Protein AF-A0A159Z134-F1 (afdb_monomer_lite)

Structure (mmCIF, N/CA/C/O backbone):
data_AF-A0A159Z134-F1
#
_entry.id   AF-A0A159Z134-F1
#
loop_
_atom_site.group_PDB
_atom_site.id
_atom_site.type_symbol
_atom_site.label_atom_id
_atom_site.label_alt_id
_atom_site.label_comp_id
_atom_site.label_asym_id
_atom_site.label_entity_id
_atom_site.label_seq_id
_atom_site.pdbx_PDB_ins_code
_atom_site.Cartn_x
_atom_site.Cartn_y
_atom_site.Cartn_z
_atom_site.occupancy
_atom_site.B_iso_or_equiv
_atom_site.auth_seq_id
_atom_site.auth_comp_id
_atom_site.auth_asym_id
_atom_site.auth_atom_id
_atom_site.pdbx_PDB_model_num
ATOM 1 N N . MET A 1 1 ? -5.526 6.953 4.247 1.00 92.69 1 MET A N 1
ATOM 2 C CA . MET A 1 1 ? -4.601 8.082 4.461 1.00 92.69 1 MET A CA 1
ATOM 3 C C . MET A 1 1 ? -3.305 7.819 3.714 1.00 92.69 1 MET A C 1
ATOM 5 O O . MET A 1 1 ? -2.904 6.663 3.608 1.00 92.69 1 MET A O 1
ATOM 9 N N . ILE A 1 2 ? -2.661 8.873 3.223 1.00 96.81 2 ILE A N 1
ATOM 10 C CA . ILE A 1 2 ? -1.364 8.803 2.543 1.00 96.81 2 ILE A CA 1
ATOM 11 C C . ILE A 1 2 ? -0.381 9.629 3.370 1.00 96.81 2 ILE A C 1
ATOM 13 O O . ILE A 1 2 ? -0.670 10.789 3.658 1.00 96.81 2 ILE A O 1
ATOM 17 N N . LEU A 1 3 ? 0.725 9.022 3.805 1.00 97.31 3 LEU A N 1
ATOM 18 C CA . LEU A 1 3 ? 1.777 9.725 4.541 1.00 97.31 3 LEU A CA 1
ATOM 19 C C . LEU A 1 3 ? 2.696 10.497 3.577 1.00 97.31 3 LEU A C 1
ATOM 21 O O . LEU A 1 3 ? 2.755 10.152 2.393 1.00 97.31 3 LEU A O 1
ATOM 25 N N . PRO A 1 4 ? 3.419 11.531 4.053 1.00 97.88 4 PRO A N 1
ATOM 26 C CA . PRO A 1 4 ? 4.340 12.302 3.220 1.00 97.88 4 PRO A CA 1
ATOM 27 C C . PRO A 1 4 ? 5.313 11.412 2.438 1.00 97.88 4 PRO A C 1
ATOM 29 O O . PRO A 1 4 ? 5.891 10.474 2.984 1.00 97.88 4 PRO A O 1
ATOM 32 N N . GLY A 1 5 ? 5.465 11.693 1.142 1.00 96.50 5 GLY A N 1
ATOM 33 C CA . GLY A 1 5 ? 6.273 10.887 0.220 1.00 96.50 5 GLY A CA 1
ATOM 34 C C . GLY A 1 5 ? 5.589 9.615 -0.299 1.00 96.50 5 GLY A C 1
ATOM 35 O O . GLY A 1 5 ? 6.150 8.943 -1.157 1.00 96.50 5 GLY A O 1
ATOM 36 N N . GLY A 1 6 ? 4.399 9.265 0.193 1.00 97.75 6 GLY A N 1
ATOM 37 C CA . GLY A 1 6 ? 3.544 8.245 -0.412 1.00 97.75 6 GLY A CA 1
ATOM 38 C C . GLY A 1 6 ? 2.725 8.810 -1.576 1.00 97.75 6 GLY A C 1
ATOM 39 O O . GLY A 1 6 ? 2.447 10.007 -1.638 1.00 97.75 6 GLY A O 1
ATOM 40 N N . SER A 1 7 ? 2.306 7.950 -2.504 1.00 98.00 7 SER A N 1
ATOM 41 C CA . SER A 1 7 ? 1.456 8.359 -3.631 1.00 98.00 7 SER A CA 1
ATOM 42 C C . SER A 1 7 ? 0.533 7.238 -4.098 1.00 98.00 7 SER A C 1
ATOM 44 O O . SER A 1 7 ? 0.787 6.060 -3.844 1.00 98.00 7 SER A O 1
ATOM 46 N N . VAL A 1 8 ? -0.546 7.620 -4.782 1.00 97.88 8 VAL A N 1
ATOM 47 C CA . VAL A 1 8 ? -1.518 6.698 -5.373 1.00 97.88 8 VAL A CA 1
ATOM 48 C C . VAL A 1 8 ? -1.732 7.080 -6.829 1.00 97.88 8 VAL A C 1
ATOM 50 O O . VAL A 1 8 ? -2.160 8.195 -7.123 1.00 97.88 8 VAL A O 1
ATOM 53 N N . ALA A 1 9 ? -1.403 6.168 -7.742 1.00 97.62 9 ALA A N 1
ATOM 54 C CA . ALA A 1 9 ? -1.558 6.397 -9.170 1.00 97.62 9 ALA A CA 1
ATOM 55 C C . ALA A 1 9 ? -3.036 6.439 -9.586 1.00 97.62 9 ALA A C 1
ATOM 57 O O . ALA A 1 9 ? -3.915 5.837 -8.962 1.00 97.62 9 ALA A O 1
ATOM 58 N N . ARG A 1 10 ? -3.312 7.130 -10.696 1.00 96.50 10 ARG A N 1
ATOM 59 C CA . ARG A 1 10 ? -4.662 7.224 -11.259 1.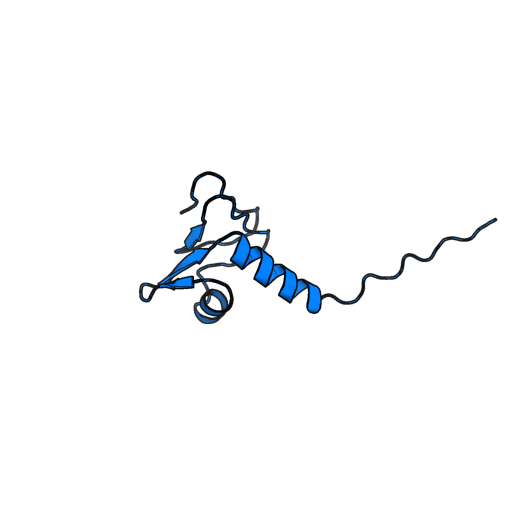00 96.50 10 ARG A CA 1
ATOM 60 C C . ARG A 1 10 ? -5.219 5.828 -11.558 1.00 96.50 10 ARG A C 1
ATOM 62 O O . ARG A 1 10 ? -4.531 4.981 -12.120 1.00 96.50 10 ARG A O 1
ATOM 69 N N . GLY A 1 11 ? -6.480 5.608 -11.192 1.00 95.75 11 GLY A N 1
ATOM 70 C CA . GLY A 1 11 ? -7.172 4.332 -11.395 1.00 95.75 11 GLY A CA 1
ATOM 71 C C . GLY A 1 11 ? -6.912 3.285 -10.310 1.00 95.75 11 GLY A C 1
ATOM 72 O O . GLY A 1 11 ? -7.552 2.239 -10.333 1.00 95.75 11 GLY A O 1
ATOM 73 N N . ALA A 1 12 ? -6.020 3.544 -9.350 1.00 97.38 12 ALA A N 1
ATOM 74 C CA . ALA A 1 12 ? -5.977 2.761 -8.121 1.00 97.38 12 ALA A CA 1
ATOM 75 C C . ALA A 1 12 ? -7.175 3.109 -7.220 1.00 97.38 12 ALA A C 1
ATOM 77 O O . ALA A 1 12 ? -7.642 4.252 -7.192 1.00 97.38 12 ALA A O 1
ATOM 78 N N . ARG A 1 13 ? -7.661 2.122 -6.466 1.00 97.25 13 ARG A N 1
ATOM 79 C CA . ARG A 1 13 ? -8.757 2.267 -5.500 1.00 97.25 13 ARG A CA 1
ATOM 80 C C . ARG A 1 13 ? -8.228 1.908 -4.124 1.00 97.25 13 ARG A C 1
ATOM 82 O O . ARG A 1 13 ? -7.756 0.799 -3.909 1.00 97.25 13 ARG A O 1
ATOM 89 N N . VAL A 1 14 ? -8.264 2.863 -3.201 1.00 97.06 14 VAL A N 1
ATOM 90 C CA . VAL A 1 14 ? -7.685 2.696 -1.867 1.00 97.06 14 VAL A CA 1
ATOM 91 C C . VAL A 1 14 ? -8.716 3.098 -0.821 1.00 97.06 14 VAL A C 1
ATOM 93 O O . VAL A 1 14 ? -9.070 4.270 -0.709 1.00 97.06 14 VAL A O 1
ATOM 96 N N . ALA A 1 15 ? -9.161 2.131 -0.026 1.00 96.44 15 ALA A N 1
ATOM 97 C CA . ALA A 1 15 ? -10.077 2.320 1.092 1.00 96.44 15 ALA A CA 1
ATOM 98 C C . ALA A 1 15 ? -9.439 1.809 2.390 1.00 96.44 15 ALA A C 1
ATOM 100 O O . ALA A 1 15 ? -8.620 0.899 2.371 1.00 96.44 15 ALA A O 1
ATOM 101 N N . ARG A 1 16 ? -9.771 2.419 3.538 1.00 96.44 16 ARG A N 1
ATOM 102 C CA . ARG A 1 16 ? -9.316 1.982 4.882 1.00 96.44 16 ARG A CA 1
ATOM 103 C C . ARG A 1 16 ? -7.813 1.638 4.981 1.00 96.44 16 ARG A C 1
ATOM 105 O O . ARG A 1 16 ? -7.421 0.776 5.761 1.00 96.44 16 ARG A O 1
ATOM 112 N N . ALA A 1 17 ? -6.960 2.320 4.219 1.00 98.12 17 ALA A N 1
ATOM 113 C CA . ALA A 1 17 ? -5.535 2.009 4.152 1.00 98.12 17 ALA A CA 1
ATOM 114 C C . ALA A 1 17 ? -4.656 3.161 4.649 1.00 98.12 17 ALA A C 1
ATOM 116 O O . ALA A 1 17 ? -5.038 4.333 4.584 1.00 98.12 17 ALA A O 1
ATOM 117 N N . ILE A 1 18 ? -3.463 2.817 5.117 1.00 98.31 18 ILE A N 1
ATOM 118 C CA . ILE A 1 18 ? -2.360 3.706 5.468 1.00 98.31 18 ILE A CA 1
ATOM 119 C C . ILE A 1 18 ? -1.243 3.436 4.466 1.00 98.31 18 ILE A C 1
ATOM 121 O O . ILE A 1 18 ? -0.651 2.356 4.469 1.00 98.31 18 ILE A O 1
ATOM 125 N N . ILE A 1 19 ? -0.964 4.420 3.615 1.00 98.44 19 ILE A N 1
ATOM 126 C CA . ILE A 1 19 ? 0.145 4.367 2.662 1.00 98.44 19 ILE A CA 1
ATOM 127 C C . ILE A 1 19 ? 1.367 4.985 3.339 1.00 98.44 19 ILE A C 1
ATOM 129 O O . ILE A 1 19 ? 1.351 6.173 3.663 1.00 98.44 19 ILE A O 1
ATOM 133 N N . ALA A 1 20 ? 2.383 4.165 3.612 1.00 98.38 20 ALA A N 1
ATOM 134 C CA . ALA A 1 20 ? 3.602 4.583 4.298 1.00 98.38 20 ALA A CA 1
ATOM 135 C C . ALA A 1 20 ? 4.453 5.548 3.444 1.00 98.38 20 ALA A C 1
ATOM 137 O O . ALA A 1 20 ? 4.281 5.598 2.222 1.00 98.38 20 ALA A O 1
ATOM 138 N N . PRO A 1 21 ? 5.396 6.291 4.054 1.00 98.25 21 PRO A N 1
ATOM 139 C CA . PRO A 1 21 ? 6.334 7.121 3.306 1.00 98.25 21 PRO A CA 1
ATOM 140 C C . PRO A 1 21 ? 7.092 6.308 2.248 1.00 98.25 21 PRO A C 1
ATOM 142 O O . PRO A 1 21 ? 7.520 5.182 2.511 1.00 98.25 21 PRO A O 1
ATOM 145 N N . GLY A 1 22 ? 7.224 6.867 1.042 1.00 96.19 22 GLY A N 1
ATOM 146 C CA . GLY A 1 22 ? 7.889 6.221 -0.095 1.00 96.19 22 GLY A CA 1
ATOM 147 C C . GLY A 1 22 ? 7.115 5.058 -0.728 1.00 96.19 22 GLY A C 1
ATOM 148 O O . GLY A 1 22 ? 7.633 4.396 -1.623 1.00 96.19 22 GLY A O 1
ATOM 149 N N . ALA A 1 23 ? 5.889 4.763 -0.281 1.00 98.19 23 ALA A N 1
ATOM 150 C CA . ALA A 1 23 ? 5.040 3.772 -0.933 1.00 98.19 23 ALA A CA 1
ATOM 151 C C . ALA A 1 23 ? 4.277 4.411 -2.106 1.00 98.19 23 ALA A C 1
ATOM 153 O O . ALA A 1 23 ? 3.442 5.301 -1.920 1.00 98.19 23 ALA A O 1
ATOM 154 N N . HIS A 1 24 ? 4.548 3.925 -3.317 1.00 98.19 24 HIS A N 1
ATOM 155 C CA . HIS A 1 24 ? 3.914 4.378 -4.553 1.00 98.19 24 HIS A CA 1
ATOM 156 C C . HIS A 1 24 ? 2.936 3.310 -5.042 1.00 98.19 24 HIS A C 1
ATOM 158 O O . HIS A 1 24 ? 3.342 2.298 -5.604 1.00 98.19 24 HIS A O 1
ATOM 164 N N . VAL A 1 25 ? 1.642 3.502 -4.784 1.00 97.88 25 VAL A N 1
ATOM 165 C CA . VAL A 1 25 ? 0.600 2.547 -5.180 1.00 97.88 25 VAL A CA 1
ATOM 166 C C . VAL A 1 25 ? 0.427 2.602 -6.706 1.00 97.88 25 VAL A C 1
ATOM 168 O O . VAL A 1 25 ? 0.061 3.666 -7.221 1.00 97.88 25 VAL A O 1
ATOM 171 N N . PRO A 1 26 ? 0.671 1.495 -7.436 1.00 97.25 26 PRO A N 1
ATOM 172 C CA . PRO A 1 26 ? 0.587 1.465 -8.892 1.00 97.25 26 PRO A CA 1
ATOM 173 C C . PRO A 1 26 ? -0.857 1.573 -9.392 1.00 97.25 26 PRO A C 1
ATOM 175 O O . PRO A 1 26 ? -1.818 1.303 -8.667 1.00 97.25 26 PRO A O 1
ATOM 178 N N . ALA A 1 27 ? -1.008 1.959 -10.659 1.00 96.50 27 ALA A N 1
ATOM 179 C CA . ALA A 1 27 ? -2.313 2.121 -11.290 1.00 96.50 27 ALA A CA 1
ATOM 180 C C . ALA A 1 27 ? -3.097 0.800 -11.301 1.00 96.50 27 ALA A C 1
ATOM 182 O O . ALA A 1 27 ? -2.525 -0.281 -11.443 1.00 96.50 27 ALA A O 1
ATOM 183 N N . GLY A 1 28 ? -4.418 0.893 -11.141 1.00 95.00 28 GLY A N 1
ATOM 184 C CA . GLY A 1 28 ? -5.310 -0.269 -11.140 1.00 95.00 28 GLY A CA 1
ATOM 185 C C . GLY A 1 28 ? -5.212 -1.161 -9.898 1.00 95.00 28 GLY A C 1
ATOM 186 O O . GLY A 1 28 ? -5.947 -2.141 -9.807 1.00 95.00 28 GLY A O 1
ATOM 187 N N . LEU A 1 29 ? -4.344 -0.846 -8.927 1.00 96.75 29 LEU A N 1
ATOM 188 C CA . LEU A 1 29 ? -4.290 -1.586 -7.671 1.00 96.75 29 LEU A CA 1
ATOM 189 C C . LEU A 1 29 ? -5.487 -1.234 -6.782 1.00 96.75 29 LEU A C 1
ATOM 191 O O . LEU A 1 29 ? -5.761 -0.063 -6.517 1.00 96.75 29 LEU A O 1
ATOM 195 N N . VAL A 1 30 ? -6.169 -2.269 -6.302 1.00 97.62 30 VAL A N 1
ATOM 196 C CA . VAL A 1 30 ? -7.260 -2.178 -5.333 1.00 97.62 30 VAL A CA 1
ATOM 197 C C . VAL A 1 30 ? -6.742 -2.592 -3.955 1.00 97.62 30 VAL A C 1
ATOM 199 O O . VAL A 1 30 ? -6.130 -3.651 -3.829 1.00 97.62 30 VAL A O 1
ATOM 202 N N . ILE A 1 31 ? -6.960 -1.751 -2.942 1.00 97.88 31 ILE A N 1
ATOM 203 C CA . ILE A 1 31 ? -6.557 -1.983 -1.548 1.00 97.88 31 ILE A CA 1
ATOM 204 C C . ILE A 1 31 ? -7.712 -1.608 -0.622 1.00 97.88 31 ILE A C 1
ATOM 206 O O . ILE A 1 31 ? -8.265 -0.511 -0.733 1.00 97.88 31 ILE A O 1
ATOM 210 N N . GLY A 1 32 ? -8.027 -2.479 0.334 1.00 96.31 32 GLY A N 1
ATOM 211 C CA . GLY A 1 32 ? -9.055 -2.240 1.347 1.00 96.31 32 GLY A CA 1
ATOM 212 C C . GLY A 1 32 ? -10.467 -2.657 0.946 1.00 96.31 32 GLY A C 1
ATOM 213 O O . GLY A 1 32 ? -11.415 -2.281 1.637 1.00 96.31 32 GLY A O 1
ATOM 214 N N . GLU A 1 33 ? -10.612 -3.395 -0.157 1.00 96.19 33 GLU A N 1
ATOM 215 C CA . GLU A 1 33 ? -11.901 -3.904 -0.649 1.00 96.19 33 GLU A CA 1
ATOM 216 C C . GLU A 1 33 ? -12.045 -5.421 -0.457 1.00 96.19 33 GLU A C 1
ATOM 218 O O . GLU A 1 33 ? -13.1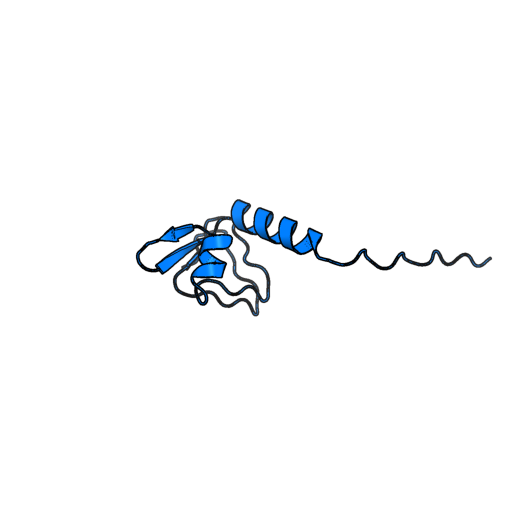24 -5.882 -0.090 1.00 96.19 33 GLU A O 1
ATOM 223 N N . ASP A 1 34 ? -10.965 -6.196 -0.621 1.00 96.31 34 ASP A N 1
ATOM 224 C CA . ASP A 1 34 ? -10.954 -7.642 -0.380 1.00 96.31 34 ASP A CA 1
ATOM 225 C C . ASP A 1 34 ? -10.007 -7.981 0.774 1.00 96.31 34 ASP A C 1
ATOM 227 O O . ASP A 1 34 ? -8.783 -7.912 0.664 1.00 96.31 34 ASP A O 1
ATOM 231 N N . ALA A 1 35 ? -10.588 -8.403 1.897 1.00 95.50 35 ALA A N 1
ATOM 232 C CA . ALA A 1 35 ? -9.838 -8.693 3.112 1.00 95.50 35 ALA A CA 1
ATOM 233 C C . ALA A 1 35 ? -8.804 -9.822 2.955 1.00 95.50 35 ALA A C 1
ATOM 235 O O . ALA A 1 35 ? -7.802 -9.815 3.675 1.00 95.50 35 ALA A O 1
ATOM 236 N N . ARG A 1 36 ? -9.052 -10.799 2.072 1.00 97.00 36 ARG A N 1
ATOM 237 C CA . ARG A 1 36 ? -8.151 -11.935 1.845 1.00 97.00 36 ARG A CA 1
ATOM 238 C C . ARG A 1 36 ? -6.968 -11.504 0.989 1.00 97.00 36 ARG A C 1
ATOM 240 O O . ARG A 1 36 ? -5.831 -11.773 1.373 1.00 97.00 36 ARG A O 1
ATOM 247 N N . GLU A 1 37 ? -7.215 -10.794 -0.107 1.00 96.56 37 GLU A N 1
ATOM 248 C CA . GLU A 1 37 ? -6.141 -10.259 -0.950 1.00 96.56 37 GLU A CA 1
ATOM 249 C C . GLU A 1 37 ? -5.316 -9.201 -0.209 1.00 96.56 37 GLU A C 1
ATOM 251 O O . GLU A 1 37 ? -4.084 -9.232 -0.259 1.00 96.56 37 GLU A O 1
ATOM 256 N N . ASP A 1 38 ? -5.957 -8.327 0.569 1.00 97.62 38 ASP A N 1
ATOM 257 C CA . ASP A 1 38 ? -5.251 -7.343 1.390 1.00 97.62 38 ASP A CA 1
ATOM 258 C C . ASP A 1 38 ? -4.325 -8.020 2.406 1.00 97.62 38 ASP A C 1
ATOM 260 O O . ASP A 1 38 ? -3.172 -7.621 2.547 1.00 97.62 38 ASP A O 1
ATOM 264 N N . ALA A 1 39 ? -4.798 -9.063 3.098 1.00 97.44 39 ALA A N 1
ATOM 265 C CA . A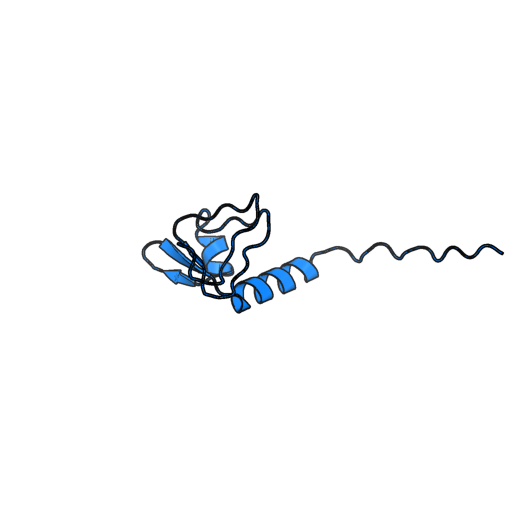LA A 1 39 ? -3.995 -9.797 4.079 1.00 97.44 39 ALA A CA 1
ATOM 266 C C . ALA A 1 39 ? -2.881 -10.641 3.437 1.00 97.44 39 ALA A C 1
ATOM 268 O O . ALA A 1 39 ? -1.863 -10.913 4.074 1.00 97.44 39 ALA A O 1
ATOM 269 N N . ARG A 1 40 ? -3.048 -11.048 2.175 1.00 97.00 40 ARG A N 1
ATOM 270 C CA . ARG A 1 40 ? -2.028 -11.777 1.413 1.00 97.00 40 ARG A CA 1
ATOM 271 C C . ARG A 1 40 ? -0.829 -10.891 1.070 1.00 97.00 40 ARG A C 1
ATOM 273 O O . ARG A 1 40 ? 0.323 -11.348 1.076 1.00 97.00 40 ARG A O 1
ATOM 280 N N . TRP A 1 41 ? -1.085 -9.628 0.734 1.00 97.56 41 TRP A N 1
ATOM 281 C CA . TRP A 1 41 ? -0.057 -8.716 0.228 1.00 97.56 41 TRP A CA 1
ATOM 282 C C . TRP A 1 41 ? 0.463 -7.731 1.275 1.00 97.56 41 TRP A C 1
ATOM 284 O O . TRP A 1 41 ? 1.664 -7.437 1.284 1.00 97.56 41 TRP A O 1
ATOM 294 N N . PHE A 1 42 ? -0.405 -7.290 2.181 1.00 98.25 42 PHE A N 1
ATOM 295 C CA . PHE A 1 42 ? -0.187 -6.187 3.110 1.00 98.25 42 PHE A CA 1
ATOM 296 C C . PHE A 1 42 ? -0.494 -6.586 4.557 1.00 98.25 42 PHE A C 1
ATOM 298 O O . PHE A 1 42 ? -0.995 -7.672 4.844 1.00 98.25 42 PHE A O 1
ATOM 305 N N . ARG A 1 43 ? -0.195 -5.693 5.508 1.00 98.00 43 ARG A N 1
ATOM 306 C CA . ARG A 1 43 ? -0.517 -5.933 6.919 1.00 98.00 43 ARG A CA 1
ATOM 307 C C . ARG A 1 43 ? -1.907 -5.391 7.202 1.00 98.00 43 ARG A C 1
ATOM 309 O O . ARG A 1 43 ? -2.104 -4.180 7.214 1.00 98.00 43 ARG A O 1
ATOM 316 N N . ARG A 1 44 ? -2.854 -6.277 7.490 1.00 98.00 44 ARG A N 1
ATOM 317 C CA . ARG A 1 44 ? -4.225 -5.911 7.853 1.00 98.00 44 ARG A CA 1
ATOM 318 C C . ARG A 1 44 ? -4.428 -6.015 9.365 1.00 98.00 44 ARG A C 1
ATOM 320 O O . ARG A 1 44 ? -4.087 -7.022 9.976 1.00 98.00 44 ARG A O 1
ATOM 327 N N . SER A 1 45 ? -4.968 -4.963 9.970 1.00 97.38 45 SER A N 1
ATOM 328 C CA . SER A 1 45 ? -5.391 -4.952 11.375 1.00 97.38 45 SER A CA 1
ATOM 329 C C . SER A 1 45 ? -6.710 -5.713 11.562 1.00 97.38 45 SER A C 1
ATOM 331 O O . SER A 1 45 ? -7.490 -5.848 10.616 1.00 97.38 45 SER A O 1
ATOM 333 N N . SER A 1 46 ? -7.009 -6.142 12.792 1.00 94.44 46 SER A N 1
ATOM 334 C CA . SER A 1 46 ? -8.308 -6.721 13.167 1.00 94.44 46 SER A CA 1
ATOM 335 C C . SER A 1 46 ? -9.479 -5.777 12.859 1.00 94.44 46 SER A C 1
ATOM 337 O O . SER A 1 46 ? -10.521 -6.227 12.396 1.00 94.44 46 SER A O 1
ATOM 339 N N . GLY A 1 47 ? -9.280 -4.460 12.998 1.00 95.00 47 GLY A N 1
ATOM 340 C CA . GLY A 1 47 ? -10.259 -3.424 12.627 1.00 95.00 47 GLY A CA 1
ATOM 341 C C . GLY A 1 47 ? -10.396 -3.163 11.117 1.00 95.00 47 GLY A C 1
ATOM 342 O O . GLY A 1 47 ? -11.086 -2.229 10.703 1.00 95.00 47 GLY A O 1
ATOM 343 N N . GLY A 1 48 ? -9.711 -3.943 10.276 1.00 94.31 48 GLY A N 1
ATOM 344 C CA . GLY A 1 48 ? -9.795 -3.848 8.818 1.00 94.31 48 GLY A CA 1
ATOM 345 C C . GLY A 1 48 ? -8.989 -2.708 8.194 1.00 94.31 48 GLY A C 1
ATOM 346 O O . GLY A 1 48 ? -9.194 -2.413 7.023 1.00 94.31 48 GLY A O 1
ATOM 347 N N . THR A 1 49 ? -8.093 -2.066 8.948 1.00 97.75 49 THR A N 1
ATOM 348 C CA . THR A 1 49 ? -7.152 -1.079 8.398 1.00 97.75 49 THR A CA 1
ATOM 349 C C . THR A 1 49 ? -5.961 -1.779 7.750 1.00 97.75 49 THR A C 1
ATOM 351 O O . THR A 1 49 ? -5.364 -2.659 8.374 1.00 97.75 49 THR A O 1
ATOM 354 N N . VAL A 1 50 ? -5.586 -1.374 6.536 1.00 98.56 50 VAL A N 1
ATOM 355 C CA . VAL A 1 50 ? -4.470 -1.963 5.776 1.00 98.56 50 VAL A CA 1
ATOM 356 C C . VAL A 1 50 ? -3.243 -1.052 5.822 1.00 98.56 50 VAL A C 1
ATOM 358 O O . VAL A 1 50 ? -3.321 0.105 5.431 1.00 98.56 50 VAL A O 1
ATOM 361 N N . LEU A 1 51 ? -2.097 -1.553 6.279 1.00 98.38 51 LEU A N 1
ATOM 362 C CA . LEU A 1 51 ? -0.806 -0.865 6.196 1.00 98.38 51 LEU A CA 1
ATOM 363 C C . LEU A 1 51 ? -0.050 -1.318 4.945 1.00 98.38 51 LEU A C 1
ATOM 365 O O . LEU A 1 51 ? 0.225 -2.508 4.783 1.00 98.38 51 LEU A O 1
ATOM 369 N N . VAL A 1 52 ? 0.339 -0.351 4.117 1.00 98.50 52 VAL A N 1
ATOM 370 C CA . VAL A 1 52 ? 1.043 -0.556 2.848 1.00 98.50 52 VAL A CA 1
ATOM 371 C C . VAL A 1 52 ? 2.416 0.108 2.914 1.00 98.50 52 VAL A C 1
ATOM 373 O O . VAL A 1 52 ? 2.508 1.307 3.168 1.00 98.50 52 VAL A O 1
ATOM 376 N N . THR A 1 53 ? 3.483 -0.652 2.655 1.00 98.56 53 THR A N 1
ATOM 377 C CA . THR A 1 53 ? 4.862 -0.138 2.574 1.00 98.56 53 THR A CA 1
ATOM 378 C C . THR A 1 53 ? 5.467 -0.380 1.193 1.00 98.56 53 THR A C 1
ATOM 380 O O . THR A 1 53 ? 5.018 -1.260 0.456 1.00 98.56 53 THR A O 1
ATOM 383 N N . ALA A 1 54 ? 6.522 0.367 0.853 1.00 98.12 54 ALA A N 1
ATOM 384 C CA . ALA A 1 54 ? 7.247 0.197 -0.407 1.00 98.12 54 ALA A CA 1
ATOM 385 C C . ALA A 1 54 ? 7.764 -1.242 -0.593 1.00 98.12 54 ALA A C 1
ATOM 387 O O . ALA A 1 54 ? 7.587 -1.838 -1.652 1.00 98.12 54 ALA A O 1
ATOM 388 N N . ALA A 1 55 ? 8.314 -1.847 0.465 1.00 98.12 55 ALA A N 1
ATOM 389 C CA . ALA A 1 55 ? 8.803 -3.225 0.428 1.00 98.12 55 ALA A CA 1
ATOM 390 C C . ALA A 1 55 ? 7.683 -4.249 0.155 1.00 98.12 55 ALA A C 1
ATOM 392 O O . ALA A 1 55 ? 7.893 -5.232 -0.557 1.00 98.12 55 ALA A O 1
ATOM 393 N N . MET A 1 56 ? 6.477 -4.022 0.687 1.00 98.31 56 MET A N 1
ATOM 394 C CA . MET A 1 56 ? 5.323 -4.892 0.430 1.00 98.31 56 MET A CA 1
ATOM 395 C C . MET A 1 56 ? 4.842 -4.796 -1.017 1.00 98.31 56 MET A C 1
ATOM 397 O O . MET A 1 56 ? 4.540 -5.824 -1.626 1.00 98.31 56 MET A O 1
ATOM 401 N N . LEU A 1 57 ? 4.809 -3.582 -1.573 1.00 97.94 57 LEU A N 1
ATOM 402 C CA . LEU A 1 57 ? 4.482 -3.353 -2.980 1.00 97.94 57 LEU A CA 1
ATOM 403 C C . LEU A 1 57 ? 5.505 -4.032 -3.898 1.00 97.94 57 LEU A C 1
ATOM 405 O O . LEU A 1 57 ? 5.108 -4.817 -4.756 1.00 97.94 57 LEU A O 1
ATOM 409 N N . ALA A 1 58 ? 6.802 -3.848 -3.638 1.00 96.94 58 ALA A N 1
ATOM 410 C CA . ALA A 1 58 ? 7.871 -4.483 -4.407 1.00 96.94 58 ALA A CA 1
ATOM 411 C C . ALA A 1 58 ? 7.770 -6.019 -4.389 1.00 96.94 58 ALA A C 1
ATOM 413 O O . ALA A 1 58 ? 7.869 -6.672 -5.429 1.00 96.94 58 ALA A O 1
ATOM 414 N N . ARG A 1 59 ? 7.494 -6.616 -3.219 1.00 96.56 59 ARG A N 1
ATOM 415 C CA . ARG A 1 59 ? 7.265 -8.066 -3.097 1.00 96.56 59 ARG A CA 1
ATOM 416 C C . ARG A 1 59 ? 6.083 -8.533 -3.953 1.00 96.56 59 ARG A C 1
ATOM 418 O O . ARG A 1 59 ? 6.167 -9.583 -4.590 1.00 96.56 59 ARG A O 1
ATOM 425 N N . ARG A 1 60 ? 4.980 -7.779 -3.951 1.00 95.56 60 ARG A N 1
ATOM 426 C CA . ARG A 1 60 ? 3.782 -8.086 -4.746 1.00 95.56 60 ARG A CA 1
ATOM 427 C C . ARG A 1 60 ? 4.062 -7.992 -6.245 1.00 95.56 60 ARG A C 1
ATOM 429 O O . ARG A 1 60 ? 3.685 -8.897 -6.984 1.00 95.56 60 ARG A O 1
ATOM 436 N N . GLU A 1 61 ? 4.724 -6.932 -6.694 1.00 93.81 61 GLU A N 1
ATOM 437 C CA . GLU A 1 61 ? 5.065 -6.731 -8.107 1.00 93.81 61 GLU A CA 1
ATOM 438 C C . GLU A 1 61 ? 6.008 -7.815 -8.624 1.00 93.81 61 GLU A C 1
ATOM 440 O O . GLU A 1 61 ? 5.756 -8.398 -9.678 1.00 93.81 61 GLU A O 1
ATOM 445 N N . ALA A 1 62 ? 7.026 -8.180 -7.842 1.00 92.88 62 ALA A N 1
ATOM 446 C CA . ALA A 1 62 ? 7.915 -9.286 -8.180 1.00 92.88 62 ALA A CA 1
ATOM 447 C C . ALA A 1 62 ? 7.158 -10.616 -8.341 1.00 92.88 62 ALA A C 1
ATOM 449 O O . ALA A 1 62 ? 7.514 -11.432 -9.189 1.00 92.88 62 ALA A O 1
ATOM 450 N N . ALA A 1 63 ? 6.105 -10.849 -7.551 1.00 90.19 63 ALA A N 1
ATOM 451 C CA . ALA A 1 63 ? 5.250 -12.022 -7.706 1.00 90.19 63 ALA A CA 1
ATOM 452 C C . ALA A 1 63 ? 4.356 -11.939 -8.956 1.00 90.19 63 ALA A C 1
ATOM 454 O O . ALA A 1 63 ? 4.181 -12.944 -9.637 1.00 90.19 63 ALA A O 1
ATOM 455 N N . ALA A 1 64 ? 3.836 -10.756 -9.291 1.00 85.31 64 ALA A N 1
ATOM 456 C CA . ALA A 1 64 ? 3.038 -10.549 -10.499 1.00 85.31 64 ALA A CA 1
ATOM 457 C C . ALA A 1 64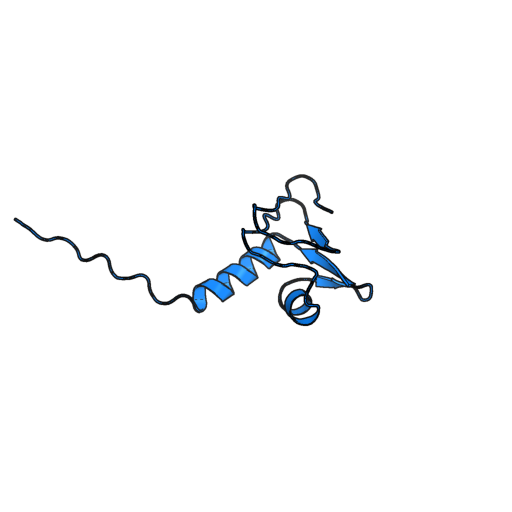 ? 3.863 -10.758 -11.781 1.00 85.31 64 ALA A C 1
ATOM 459 O O . ALA A 1 64 ? 3.408 -11.422 -12.710 1.00 85.31 64 ALA A O 1
ATOM 460 N N . LEU A 1 65 ? 5.105 -10.264 -11.809 1.00 82.44 65 LEU A N 1
ATOM 461 C CA . LEU A 1 65 ? 6.019 -10.413 -12.946 1.00 82.44 65 LEU A CA 1
ATOM 462 C C . LEU A 1 65 ? 6.382 -11.874 -13.235 1.00 82.44 65 LEU A C 1
ATOM 464 O O . LEU A 1 65 ? 6.594 -12.228 -14.389 1.00 82.44 65 LEU A O 1
ATOM 468 N N . ARG A 1 66 ? 6.396 -12.747 -12.220 1.00 82.44 66 ARG A N 1
ATOM 469 C CA . ARG A 1 66 ? 6.607 -14.196 -12.416 1.00 82.44 66 ARG A CA 1
ATOM 470 C C . ARG A 1 66 ? 5.497 -14.862 -13.224 1.00 82.44 66 ARG A C 1
ATOM 472 O O . ARG A 1 66 ? 5.707 -15.952 -13.743 1.00 82.44 66 ARG A O 1
ATOM 479 N N . HIS A 1 67 ? 4.318 -14.253 -13.281 1.00 75.06 67 HIS A N 1
ATOM 480 C CA . HIS A 1 67 ? 3.177 -14.766 -14.034 1.00 75.06 67 HIS A CA 1
ATOM 481 C C . HIS A 1 67 ? 3.000 -14.070 -15.386 1.00 75.06 67 HIS A C 1
ATOM 483 O O . HIS A 1 67 ? 2.147 -14.485 -16.167 1.00 75.06 67 HIS A O 1
ATOM 489 N N . LEU A 1 68 ? 3.802 -13.043 -15.687 1.00 66.56 68 LEU A N 1
ATOM 490 C CA . LEU A 1 68 ? 3.794 -12.414 -16.999 1.00 66.56 68 LEU A CA 1
ATOM 491 C C . LEU A 1 68 ? 4.391 -13.394 -18.029 1.00 66.56 68 LEU A C 1
ATOM 493 O O . LEU A 1 68 ? 5.473 -13.936 -17.782 1.00 66.56 68 LEU A O 1
ATOM 497 N N . PRO A 1 69 ? 3.732 -13.634 -19.179 1.00 67.19 69 PRO A N 1
ATOM 498 C CA . PRO A 1 69 ? 4.342 -14.407 -20.252 1.00 67.19 69 PRO A CA 1
ATOM 499 C C . PRO A 1 69 ? 5.656 -13.746 -20.697 1.00 67.19 69 PRO A C 1
ATOM 501 O O . PRO A 1 69 ? 5.781 -12.519 -20.621 1.00 67.19 69 PRO A O 1
ATOM 504 N N . PRO A 1 70 ? 6.646 -14.532 -21.162 1.00 70.44 70 PRO A N 1
ATOM 505 C CA . PRO A 1 70 ? 7.897 -13.968 -21.645 1.00 70.44 70 PRO A CA 1
ATOM 506 C C . PRO A 1 70 ? 7.596 -12.937 -22.733 1.00 70.44 70 PRO A C 1
ATOM 508 O O . PRO A 1 70 ? 6.801 -13.198 -23.639 1.00 70.44 70 PRO A O 1
ATOM 511 N N . ALA A 1 71 ? 8.221 -11.762 -22.623 1.00 72.62 71 ALA A N 1
ATOM 512 C CA . ALA A 1 71 ? 8.058 -10.706 -23.610 1.00 72.62 71 ALA A CA 1
ATOM 513 C C . ALA A 1 71 ? 8.343 -11.270 -25.014 1.00 72.62 71 ALA A C 1
ATOM 515 O O . ALA A 1 71 ? 9.288 -12.057 -25.169 1.00 72.62 71 ALA A O 1
ATOM 516 N N . PRO A 1 72 ? 7.550 -10.902 -26.038 1.00 74.06 72 PRO A N 1
ATOM 517 C CA . PRO A 1 72 ? 7.817 -11.350 -27.393 1.00 74.06 72 PRO A CA 1
ATOM 518 C C . PRO A 1 72 ? 9.241 -10.934 -27.757 1.00 74.06 72 PRO A C 1
ATOM 520 O O . PRO A 1 72 ? 9.600 -9.759 -27.659 1.00 74.06 72 PRO A O 1
ATOM 523 N N . ARG A 1 73 ? 10.072 -11.913 -28.135 1.00 75.62 73 ARG A N 1
ATOM 524 C CA . ARG A 1 73 ? 11.427 -11.641 -28.619 1.0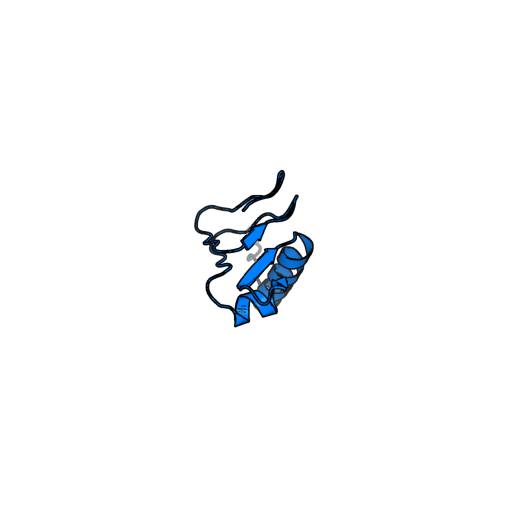0 75.62 73 ARG A CA 1
ATOM 525 C C . ARG A 1 73 ? 11.294 -10.686 -29.798 1.00 75.62 73 ARG A C 1
ATOM 527 O O . ARG A 1 73 ? 10.700 -11.057 -30.811 1.00 75.62 73 ARG A O 1
ATOM 534 N N . ALA A 1 74 ? 11.819 -9.471 -29.653 1.00 69.75 74 ALA A N 1
ATOM 535 C CA . ALA A 1 74 ? 11.936 -8.544 -30.764 1.00 69.75 74 ALA A CA 1
ATOM 536 C C . ALA A 1 74 ? 12.664 -9.285 -31.889 1.00 69.75 74 ALA A C 1
ATOM 538 O O . ALA A 1 74 ? 13.799 -9.731 -31.709 1.00 69.75 74 ALA A O 1
ATOM 539 N N . ARG A 1 75 ? 11.982 -9.502 -33.020 1.00 66.88 75 ARG A N 1
ATOM 540 C CA . ARG A 1 75 ? 12.644 -10.011 -34.219 1.00 66.88 75 ARG A CA 1
ATOM 541 C C . ARG A 1 75 ? 13.699 -8.975 -34.581 1.00 66.88 75 ARG A C 1
ATOM 543 O O . ARG A 1 75 ? 13.353 -7.860 -34.957 1.00 66.88 75 ARG A O 1
ATOM 550 N N . SER A 1 76 ? 14.968 -9.337 -34.432 1.00 61.72 76 SER A N 1
ATOM 551 C CA . SER A 1 76 ? 16.077 -8.611 -35.030 1.00 61.72 76 SER A CA 1
ATOM 552 C C . SER A 1 76 ? 15.800 -8.523 -36.528 1.00 61.72 76 SER A C 1
ATOM 554 O O . SER A 1 76 ? 15.857 -9.535 -37.229 1.00 61.72 76 SER A O 1
ATOM 556 N N . ALA A 1 77 ? 15.425 -7.333 -36.995 1.00 63.44 77 ALA A N 1
ATOM 557 C CA . ALA A 1 77 ? 15.369 -7.021 -38.409 1.00 63.44 77 ALA A CA 1
ATOM 558 C C . ALA A 1 77 ? 16.809 -7.047 -38.928 1.00 63.44 77 ALA A C 1
ATOM 560 O O . ALA A 1 77 ? 17.542 -6.070 -38.832 1.00 63.44 77 ALA A O 1
ATOM 561 N N . GLY A 1 78 ? 17.229 -8.216 -39.403 1.00 65.88 78 GLY A N 1
ATOM 562 C CA . GLY A 1 78 ? 18.287 -8.306 -40.390 1.00 65.88 78 GLY A CA 1
ATOM 563 C C . GLY A 1 78 ? 17.675 -7.949 -41.738 1.00 65.88 78 GLY A C 1
ATOM 564 O O . GLY A 1 78 ? 16.781 -8.652 -42.203 1.00 65.88 78 GLY A O 1
ATOM 565 N N . ALA A 1 79 ? 18.117 -6.845 -42.322 1.00 57.25 79 ALA A N 1
ATOM 566 C CA . ALA A 1 79 ? 17.961 -6.525 -43.736 1.00 57.25 79 ALA A CA 1
ATOM 567 C C . ALA A 1 79 ? 19.018 -5.451 -44.036 1.00 57.25 79 ALA A C 1
ATOM 569 O O . ALA A 1 79 ? 18.865 -4.322 -43.584 1.00 57.25 79 ALA A O 1
ATOM 570 N N . VAL A 1 80 ? 20.205 -5.917 -44.437 1.00 61.03 80 VAL A N 1
ATOM 571 C CA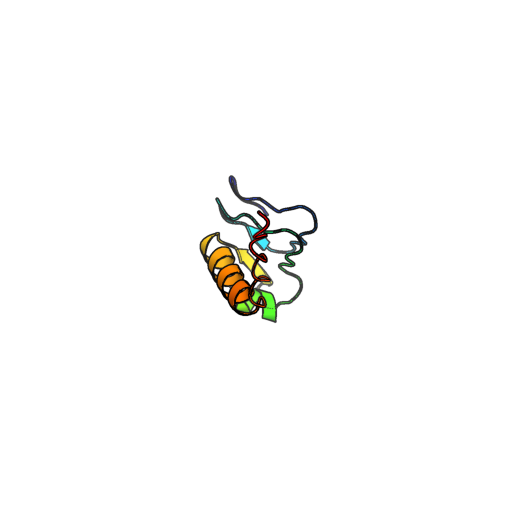 . VAL A 1 80 ? 20.869 -5.714 -45.747 1.00 61.03 80 VAL A CA 1
ATOM 572 C C . VAL A 1 80 ? 21.709 -4.447 -45.821 1.00 61.03 80 VAL A C 1
ATOM 574 O O . VAL A 1 80 ? 21.193 -3.360 -45.502 1.00 61.03 80 VAL A O 1
#

Organism: NCBI:txid1335048

Sequence (80 aa):
MILPGGSVARGARVARAIIAPGAHVPAGLVIGEDAREDARWFRRSSGGTVLVTAAMLARREAAALRHLPPAPRARSAGAV

Secondary structure (DSSP, 8-state):
-B-TT-EE-TT-EE-SEEE-TT-EEPTT-EESS-HHHHHHHSEE-TTSPEEE-HHHHHHHHHHHHTTSPPPP--------

pLDDT: mean 91.29, std 11.49, range [57.25, 98.56]

Foldseek 3Di:
DEDPQEEEDPQEAEDLEYHDHVHYHDHVHYEQPDQVVLVVQFDADPVSHTYDYNVSVVVVVVVVVVPDDPDPPPPPPDDD

Radius of gyration: 16.71 Å; chains: 1; bounding box: 33×27×59 Å

InterPro domains:
  IPR056818 Glucose-1-phosphate adenylyltransferase/Bifunctional protein GlmU-like, C-terminal hexapeptide [PF24894] (2-52)